Protein AF-A0A183D4J4-F1 (afdb_monomer)
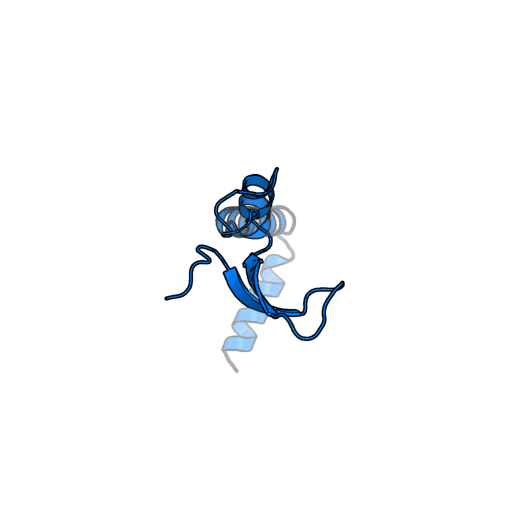
Structure (mmCIF, N/CA/C/O backbone):
data_AF-A0A183D4J4-F1
#
_entry.id   AF-A0A183D4J4-F1
#
loop_
_atom_site.group_PDB
_atom_site.id
_atom_site.type_symbol
_atom_site.label_atom_id
_atom_site.label_alt_id
_atom_site.label_comp_id
_atom_site.label_asym_id
_atom_site.label_entity_id
_atom_site.label_seq_id
_atom_site.pdbx_PDB_ins_code
_atom_site.Cartn_x
_atom_site.Cartn_y
_atom_site.Cartn_z
_atom_site.occupancy
_atom_site.B_iso_or_equiv
_atom_site.auth_seq_id
_atom_site.auth_comp_id
_atom_site.auth_asym_id
_atom_site.auth_atom_id
_atom_site.pdbx_PDB_model_num
ATOM 1 N N . MET A 1 1 ? -25.628 -2.214 7.146 1.00 70.25 1 MET A N 1
ATOM 2 C CA . MET A 1 1 ? -24.854 -1.197 6.400 1.00 70.25 1 MET A CA 1
ATOM 3 C C . MET A 1 1 ? -23.415 -1.252 6.907 1.00 70.25 1 MET A C 1
ATOM 5 O O . MET A 1 1 ? -23.258 -1.280 8.121 1.00 70.25 1 MET A O 1
ATOM 9 N N . ASN A 1 2 ? -22.400 -1.338 6.038 1.00 79.12 2 ASN A N 1
ATOM 10 C CA . ASN A 1 2 ? -20.981 -1.309 6.433 1.00 79.12 2 ASN A CA 1
ATOM 11 C C . ASN A 1 2 ? -20.502 0.160 6.475 1.00 79.12 2 ASN A C 1
ATOM 13 O O . ASN A 1 2 ? -20.560 0.809 5.431 1.00 79.12 2 ASN A O 1
ATOM 17 N N . PRO A 1 3 ? -20.077 0.698 7.633 1.00 84.19 3 PRO A N 1
ATOM 18 C CA . PRO A 1 3 ? -19.604 2.078 7.744 1.00 84.19 3 PRO A CA 1
ATOM 19 C C . PRO A 1 3 ? -18.176 2.317 7.214 1.00 84.19 3 PRO A C 1
ATOM 21 O O . PRO A 1 3 ? -17.793 3.471 7.039 1.00 84.19 3 PRO A O 1
ATOM 24 N N . CYS A 1 4 ? -17.382 1.279 6.941 1.00 88.94 4 CYS A N 1
ATOM 25 C CA . CYS A 1 4 ? -16.004 1.424 6.465 1.00 88.94 4 CYS A CA 1
ATOM 26 C C . CYS A 1 4 ? -15.972 1.664 4.947 1.00 88.94 4 CYS A C 1
ATOM 28 O O . CYS A 1 4 ? -16.428 0.808 4.185 1.00 88.94 4 CYS A O 1
ATOM 30 N N . ARG A 1 5 ? -15.405 2.793 4.488 1.00 86.56 5 ARG A N 1
ATOM 31 C CA . ARG A 1 5 ? -15.322 3.103 3.042 1.00 86.56 5 ARG A CA 1
ATOM 32 C C . ARG A 1 5 ? -14.293 2.251 2.299 1.00 86.56 5 ARG A C 1
ATOM 34 O O . ARG A 1 5 ? -14.626 1.652 1.282 1.00 86.56 5 ARG A O 1
ATOM 41 N N . TYR A 1 6 ? -13.056 2.217 2.797 1.00 86.38 6 TYR A N 1
ATOM 42 C CA . TYR A 1 6 ? -11.921 1.545 2.151 1.00 86.38 6 TYR A CA 1
ATOM 43 C C . TYR A 1 6 ? -11.326 0.462 3.061 1.00 86.38 6 TYR A C 1
ATOM 45 O O . TYR A 1 6 ? -10.206 0.577 3.565 1.00 86.38 6 TYR A O 1
ATOM 53 N N . GLY A 1 7 ? -12.106 -0.592 3.312 1.00 86.75 7 GLY A N 1
ATOM 54 C CA . GLY A 1 7 ? -11.715 -1.683 4.202 1.00 86.75 7 GLY A CA 1
ATOM 55 C C . GLY A 1 7 ? -12.870 -2.610 4.575 1.00 86.75 7 GLY A C 1
ATOM 56 O O . GLY A 1 7 ? -13.925 -2.610 3.937 1.00 86.75 7 GLY A O 1
ATOM 57 N N . GLY A 1 8 ? -12.665 -3.399 5.628 1.00 88.31 8 GLY A N 1
ATOM 58 C CA . GLY A 1 8 ? -13.671 -4.310 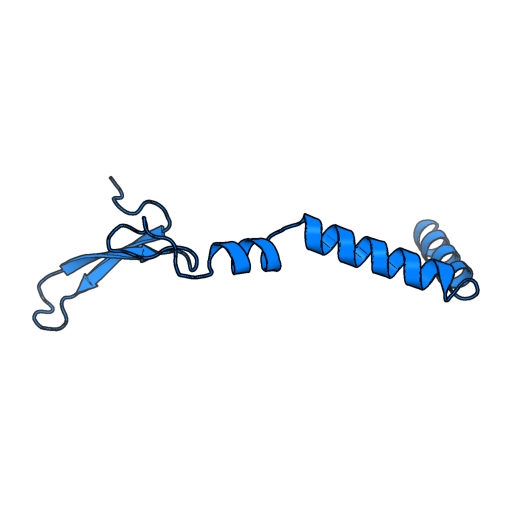6.181 1.00 88.31 8 GLY A CA 1
ATOM 59 C C . GLY A 1 8 ? -14.033 -3.974 7.625 1.00 88.31 8 GLY A C 1
ATOM 60 O O . GLY A 1 8 ? -13.213 -3.439 8.364 1.00 88.31 8 GLY A O 1
ATOM 61 N N . CYS A 1 9 ? -15.248 -4.318 8.052 1.00 88.50 9 CYS A N 1
ATOM 62 C CA . CYS A 1 9 ? -15.593 -4.300 9.473 1.00 88.50 9 CYS A CA 1
ATOM 63 C C . CYS A 1 9 ? -15.035 -5.531 10.182 1.00 88.50 9 CYS A C 1
ATOM 65 O O . CYS A 1 9 ? -15.224 -6.657 9.719 1.00 88.50 9 CYS A O 1
ATOM 67 N N . ALA A 1 10 ? -14.455 -5.316 11.354 1.00 86.38 10 ALA A N 1
ATOM 68 C CA . ALA A 1 10 ? -14.140 -6.350 12.323 1.00 86.38 10 ALA A CA 1
ATOM 69 C C . ALA A 1 10 ? -14.860 -6.045 13.642 1.00 86.38 10 ALA A C 1
ATOM 71 O O . ALA A 1 10 ? -15.054 -4.887 14.012 1.00 86.38 10 ALA A O 1
ATOM 72 N N . ILE A 1 11 ? -15.280 -7.092 14.348 1.00 87.12 11 ILE A N 1
ATOM 73 C CA . ILE A 1 11 ? -15.823 -6.967 15.700 1.00 87.12 11 ILE A CA 1
ATOM 74 C C . ILE A 1 11 ? -14.694 -7.324 16.658 1.00 87.12 11 ILE A C 1
ATOM 76 O O . ILE A 1 11 ? -14.245 -8.470 16.673 1.00 87.12 11 ILE A O 1
ATOM 80 N N . GLU A 1 12 ? -14.247 -6.356 17.449 1.00 84.44 12 GLU A N 1
ATOM 81 C CA . GLU A 1 12 ? -13.222 -6.558 18.472 1.00 84.44 12 GLU A CA 1
ATOM 82 C C . GLU A 1 12 ? -13.846 -6.478 19.874 1.00 84.44 12 GLU A C 1
ATOM 84 O O . GLU A 1 12 ? -14.857 -5.812 20.108 1.00 84.44 12 GLU A O 1
ATOM 89 N N . THR A 1 13 ? -13.267 -7.206 20.826 1.00 87.12 13 THR A N 1
ATOM 90 C CA . THR A 1 13 ? -13.644 -7.140 22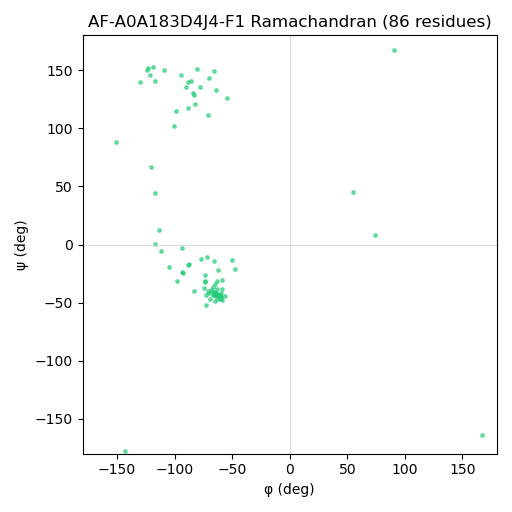.245 1.00 87.12 13 THR A CA 1
ATOM 91 C C . THR A 1 13 ? -12.898 -6.006 22.929 1.00 87.12 13 THR A C 1
ATOM 93 O O . THR A 1 13 ? -11.709 -5.811 22.667 1.00 87.12 13 THR A O 1
ATOM 96 N N . PHE A 1 14 ? -13.557 -5.276 23.833 1.00 83.38 14 PHE A N 1
ATOM 97 C CA . PHE A 1 14 ? -12.865 -4.237 24.596 1.00 83.38 14 PHE A CA 1
ATOM 98 C C . PHE A 1 14 ? -11.781 -4.860 25.490 1.00 83.38 14 PHE A C 1
ATOM 100 O O . PHE A 1 14 ? -12.073 -5.813 26.217 1.00 83.38 14 PHE A O 1
ATOM 107 N N . PRO A 1 15 ? -10.557 -4.302 25.507 1.00 78.88 15 PRO A N 1
ATOM 108 C CA . PRO A 1 15 ? -9.462 -4.840 26.316 1.00 78.88 15 PRO A CA 1
ATOM 109 C C . PRO A 1 15 ? -9.760 -4.773 27.821 1.00 78.88 15 PRO A C 1
ATOM 111 O O . PRO A 1 15 ? -9.341 -5.643 28.575 1.00 78.88 15 PRO A O 1
ATOM 114 N N . THR A 1 16 ? -10.527 -3.771 28.257 1.00 81.69 16 THR A N 1
ATOM 115 C CA . THR A 1 16 ? -10.882 -3.547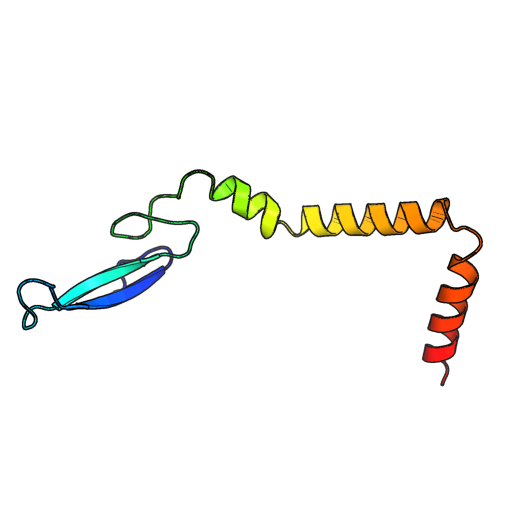 29.667 1.00 81.69 16 THR A CA 1
ATOM 116 C C . THR A 1 16 ? -12.155 -4.287 30.097 1.00 81.69 16 THR A C 1
ATOM 118 O O . THR A 1 16 ? -12.399 -4.444 31.289 1.00 81.69 16 THR A O 1
ATOM 121 N N . ALA A 1 17 ? -12.986 -4.727 29.146 1.00 83.25 17 ALA A N 1
ATOM 122 C CA . ALA A 1 17 ? -14.282 -5.349 29.411 1.00 83.25 17 ALA A CA 1
ATOM 123 C C . ALA A 1 17 ? -14.643 -6.346 28.289 1.00 83.25 17 ALA A C 1
ATOM 125 O O . ALA A 1 17 ? -15.337 -5.978 27.340 1.00 83.25 17 ALA A O 1
ATOM 126 N N . PRO A 1 18 ? -14.225 -7.621 28.385 1.00 79.12 18 PRO A N 1
ATOM 127 C CA . PRO A 1 18 ? -14.359 -8.603 27.300 1.00 79.12 18 PRO A CA 1
ATOM 128 C C . PRO A 1 18 ? -15.813 -8.969 26.941 1.00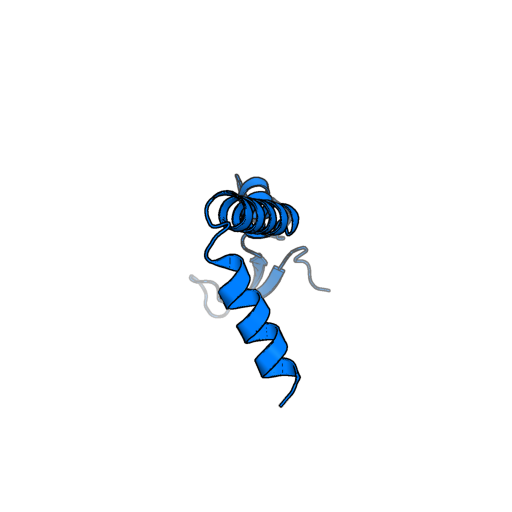 79.12 18 PRO A C 1
ATOM 130 O O . PRO A 1 18 ? -16.063 -9.557 25.891 1.00 79.12 18 PRO A O 1
ATOM 133 N N . LEU A 1 19 ? -16.777 -8.612 27.795 1.00 80.81 19 LEU A N 1
ATOM 134 C CA . LEU A 1 19 ? -18.218 -8.742 27.543 1.00 80.81 19 LEU A CA 1
ATOM 135 C C . LEU A 1 19 ? -18.750 -7.712 26.539 1.00 80.81 19 LEU A C 1
ATOM 137 O O . LEU A 1 19 ? -19.755 -7.964 25.875 1.00 80.81 19 LEU A O 1
ATOM 141 N N . LEU A 1 20 ? -18.087 -6.562 26.420 1.00 81.19 20 LEU A N 1
ATOM 142 C CA . LEU A 1 20 ? -18.450 -5.524 25.469 1.00 81.19 20 LEU A CA 1
ATOM 143 C C . LEU A 1 20 ? -17.703 -5.773 24.153 1.00 81.19 20 LEU A C 1
ATOM 145 O O . LEU A 1 20 ? -16.500 -6.052 24.128 1.00 81.19 20 LEU A O 1
ATOM 149 N N . LYS A 1 21 ? -18.428 -5.646 23.044 1.00 81.50 21 LYS A N 1
ATOM 150 C CA . LYS A 1 21 ? -17.889 -5.742 21.686 1.00 81.50 21 LYS A CA 1
ATOM 151 C C . LYS A 1 21 ? -18.074 -4.407 20.986 1.00 81.50 21 LYS A C 1
ATOM 153 O O .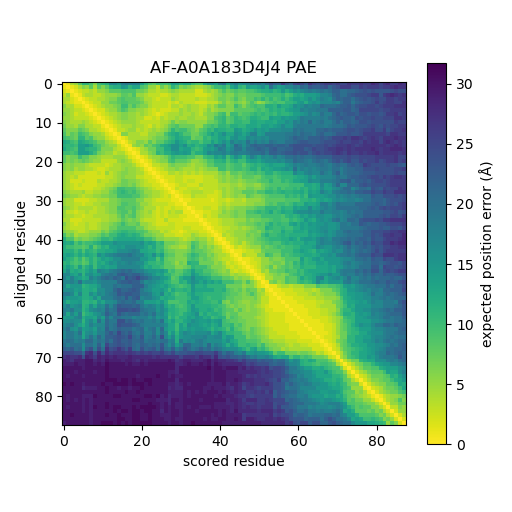 LYS A 1 21 ? -19.123 -3.783 21.138 1.00 81.50 21 LYS A O 1
ATOM 158 N N . TYR A 1 22 ? -17.083 -3.993 20.211 1.00 83.50 22 TYR A N 1
ATOM 159 C CA . TYR A 1 22 ? -17.167 -2.804 19.376 1.00 83.50 22 TYR A CA 1
ATOM 160 C C . TYR A 1 22 ? -16.873 -3.139 17.922 1.00 83.50 22 TYR A C 1
ATOM 162 O O . TYR A 1 22 ? -16.147 -4.081 17.600 1.00 83.50 22 TYR A O 1
ATOM 170 N N . LEU A 1 23 ? -17.500 -2.367 17.040 1.00 84.00 23 LEU A N 1
ATOM 171 C CA . LEU A 1 23 ? -17.233 -2.419 15.617 1.00 84.00 23 LEU A CA 1
ATOM 172 C C . LEU A 1 23 ? -16.009 -1.549 15.338 1.00 84.00 23 LEU A C 1
ATOM 174 O O . LEU A 1 23 ? -15.972 -0.388 15.737 1.00 84.00 23 LEU A O 1
ATOM 178 N N . LYS A 1 24 ? -15.029 -2.103 14.637 1.00 86.69 24 LYS A N 1
ATOM 179 C CA . LYS A 1 24 ? -13.817 -1.402 14.230 1.00 86.69 24 LYS A CA 1
ATOM 180 C C . LYS A 1 24 ? -13.590 -1.615 12.744 1.00 86.69 24 LYS A C 1
ATOM 182 O O . LYS A 1 24 ? -13.798 -2.715 12.229 1.00 86.69 24 LYS A O 1
ATOM 187 N N . CYS A 1 25 ? -13.163 -0.575 12.045 1.00 89.12 25 CYS A N 1
ATOM 188 C CA . CYS A 1 25 ? -12.777 -0.698 10.650 1.00 89.12 25 CYS A CA 1
ATOM 189 C C . CYS A 1 25 ? -11.327 -1.177 10.526 1.00 89.12 25 CYS A C 1
ATOM 191 O O . CYS A 1 25 ? -10.420 -0.631 11.149 1.00 89.12 25 CYS A O 1
ATOM 193 N N . ASN A 1 26 ? -11.113 -2.202 9.703 1.00 89.88 26 ASN A N 1
ATOM 194 C CA . ASN A 1 26 ? -9.800 -2.664 9.282 1.00 89.88 26 ASN A CA 1
ATOM 195 C C . ASN A 1 26 ? -9.519 -2.114 7.878 1.00 89.88 26 ASN A C 1
ATOM 197 O O . ASN A 1 26 ? -10.088 -2.588 6.888 1.00 89.88 26 ASN A O 1
ATOM 201 N N . CYS A 1 27 ? -8.702 -1.065 7.816 1.00 88.44 27 CYS A N 1
ATOM 202 C CA . CYS A 1 27 ? -8.438 -0.308 6.597 1.00 88.44 27 CYS A CA 1
ATOM 203 C C . CYS A 1 27 ? -7.408 -0.992 5.697 1.00 88.44 27 CYS A C 1
ATOM 205 O O . CYS A 1 27 ? -6.499 -1.680 6.161 1.00 88.44 27 CYS A O 1
ATOM 207 N N . VAL A 1 28 ? -7.524 -0.767 4.388 1.00 87.00 28 VAL A N 1
ATOM 208 C CA . VAL A 1 28 ? -6.455 -1.110 3.440 1.00 87.00 28 VAL A CA 1
ATOM 209 C C . VAL A 1 28 ? -5.236 -0.224 3.728 1.00 87.00 28 VAL A C 1
ATOM 211 O O . VAL A 1 28 ? -5.396 0.919 4.134 1.00 87.00 28 VAL A O 1
ATOM 214 N N . LEU A 1 29 ? -4.019 -0.720 3.473 1.00 81.88 29 LEU A N 1
ATOM 215 C CA . LEU A 1 29 ? -2.725 -0.064 3.760 1.00 81.88 29 LEU A CA 1
ATOM 216 C C . LEU A 1 29 ? -2.585 1.412 3.329 1.00 81.88 29 LEU A C 1
ATOM 218 O O . LEU A 1 29 ? -1.690 2.100 3.811 1.00 81.88 29 LEU A O 1
ATOM 222 N N . GLN A 1 30 ? -3.406 1.878 2.391 1.00 82.38 30 GLN A N 1
ATOM 223 C CA . GLN A 1 30 ? -3.392 3.247 1.869 1.00 82.38 30 GLN A CA 1
ATOM 224 C C . GLN A 1 30 ? -4.258 4.217 2.688 1.00 82.38 30 GLN A C 1
ATOM 226 O O . GLN A 1 30 ? -4.083 5.429 2.566 1.00 82.38 30 GLN A O 1
ATOM 231 N N . TYR A 1 31 ? -5.165 3.697 3.521 1.00 86.44 31 TYR A N 1
ATOM 232 C CA . TYR A 1 31 ? -6.174 4.465 4.242 1.00 86.44 31 TYR A CA 1
ATOM 233 C C . TYR A 1 31 ? -6.091 4.261 5.759 1.00 86.44 31 TYR A C 1
ATOM 235 O O . TYR A 1 31 ? -5.675 3.213 6.250 1.00 86.44 31 TYR A O 1
ATOM 243 N N . THR A 1 32 ? -6.514 5.278 6.500 1.00 87.81 32 THR A N 1
ATOM 244 C CA . THR A 1 32 ? -6.532 5.355 7.961 1.00 87.81 32 THR A CA 1
ATOM 245 C C . THR A 1 32 ? -7.779 6.109 8.448 1.00 87.81 32 THR A C 1
ATOM 247 O O . THR A 1 32 ? -8.653 6.491 7.659 1.00 87.81 32 THR A O 1
ATOM 250 N N . GLY A 1 33 ? -7.883 6.282 9.762 1.00 86.12 33 GLY A N 1
ATOM 251 C CA . GLY A 1 33 ? -9.020 6.889 10.445 1.00 86.12 33 GLY A CA 1
ATOM 252 C C . GLY A 1 33 ? -10.084 5.866 10.847 1.00 86.12 33 GLY A C 1
ATOM 253 O O . GLY A 1 33 ? -10.079 4.718 10.402 1.00 86.12 33 GLY A O 1
ATOM 254 N N . GLU A 1 34 ? -11.023 6.295 11.690 1.00 85.19 34 GLU A N 1
ATOM 255 C CA . GLU A 1 34 ? -12.059 5.429 12.279 1.00 85.19 34 GLU A CA 1
ATOM 256 C C . GLU A 1 34 ? -12.944 4.746 11.217 1.00 85.19 34 GLU A C 1
ATOM 258 O O . GLU A 1 34 ? -13.373 3.608 11.397 1.00 85.19 34 GLU A O 1
ATOM 263 N N . TYR A 1 35 ? -13.145 5.412 10.073 1.00 88.31 35 TYR A N 1
ATOM 264 C CA . TYR A 1 35 ? -13.984 4.949 8.960 1.00 88.31 35 TYR A CA 1
ATOM 265 C C . TYR A 1 35 ? -13.199 4.639 7.674 1.00 88.31 35 TYR A C 1
ATOM 267 O O . TYR A 1 35 ? -13.800 4.456 6.608 1.00 88.31 35 TYR A O 1
ATOM 275 N N . CYS A 1 36 ? -11.864 4.571 7.750 1.00 88.06 36 CYS A N 1
ATOM 276 C CA . CYS A 1 36 ? -10.976 4.401 6.592 1.00 88.06 36 CYS A CA 1
ATOM 277 C C . CYS A 1 36 ? -11.198 5.463 5.507 1.00 88.06 36 CYS A C 1
ATOM 279 O O . CYS A 1 36 ? -11.345 5.132 4.334 1.00 88.06 36 CYS A O 1
ATOM 281 N N . THR A 1 37 ? -11.309 6.730 5.899 1.00 87.69 37 THR A N 1
ATOM 282 C CA . THR A 1 37 ? -11.565 7.861 4.989 1.00 87.69 37 THR A CA 1
ATOM 283 C C . THR A 1 37 ? -10.334 8.714 4.738 1.00 87.69 37 THR A C 1
ATOM 285 O O . THR A 1 37 ? -10.298 9.461 3.763 1.00 87.69 37 THR A O 1
ATOM 288 N N . GLU A 1 38 ? -9.338 8.619 5.609 1.00 87.88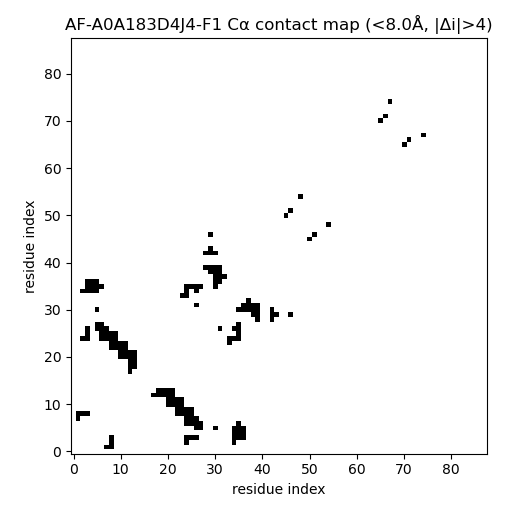 38 GLU A N 1
ATOM 289 C CA . GLU A 1 38 ? -8.128 9.429 5.553 1.00 87.88 38 GLU A CA 1
ATOM 290 C C . GLU A 1 38 ? -7.044 8.660 4.804 1.00 87.88 38 GLU A C 1
ATOM 292 O O . GLU A 1 38 ? -6.987 7.437 4.888 1.00 87.88 38 GLU A O 1
ATOM 297 N N . LEU A 1 39 ? -6.189 9.346 4.050 1.00 85.00 39 LEU A N 1
ATOM 298 C CA . LEU A 1 39 ? -5.045 8.710 3.398 1.00 85.00 39 LEU A CA 1
ATOM 299 C C . LEU A 1 39 ? -3.842 8.723 4.336 1.00 85.00 39 LEU A C 1
ATOM 301 O O . LEU A 1 39 ? -3.583 9.719 5.005 1.00 85.00 39 LEU A O 1
ATOM 305 N N . VAL A 1 40 ? -3.089 7.627 4.355 1.00 86.44 40 VAL A N 1
ATOM 306 C CA . VAL A 1 40 ? -1.816 7.570 5.083 1.00 86.44 40 VAL A CA 1
ATOM 307 C C . VAL A 1 40 ? -0.787 8.450 4.369 1.00 86.44 40 VAL A C 1
ATOM 309 O O . VAL A 1 40 ? -0.742 8.488 3.135 1.00 86.44 40 VAL A O 1
ATOM 312 N N . ASP A 1 41 ? 0.080 9.124 5.122 1.00 81.94 41 ASP A N 1
ATOM 313 C CA . ASP A 1 41 ? 1.158 9.925 4.542 1.00 81.94 41 ASP A CA 1
ATOM 314 C C . ASP A 1 41 ? 2.023 9.097 3.578 1.00 81.94 41 ASP A C 1
ATOM 316 O O . ASP A 1 41 ? 2.524 8.010 3.888 1.00 81.94 41 ASP A O 1
ATOM 320 N N . GLY A 1 42 ? 2.169 9.605 2.353 1.00 76.12 42 GLY A N 1
ATOM 321 C CA . GLY A 1 42 ? 2.897 8.923 1.283 1.00 76.12 42 GLY A CA 1
ATOM 322 C C . GLY A 1 42 ? 2.173 7.721 0.661 1.00 76.12 42 GLY A C 1
ATOM 323 O O . GLY A 1 42 ? 2.779 7.032 -0.166 1.00 76.12 42 GLY A O 1
ATOM 324 N N . ALA A 1 43 ? 0.899 7.463 0.992 1.00 77.69 43 ALA A N 1
ATOM 325 C CA . ALA A 1 43 ? 0.094 6.409 0.363 1.00 77.69 43 ALA A CA 1
ATOM 326 C C . ALA A 1 43 ? 0.027 6.579 -1.160 1.00 77.69 43 ALA A C 1
ATOM 328 O O . ALA A 1 43 ? 0.289 5.628 -1.892 1.00 77.69 43 ALA A O 1
ATOM 329 N N . VAL A 1 44 ? -0.200 7.812 -1.625 1.00 73.69 44 VAL A N 1
ATOM 330 C CA . VAL A 1 44 ? -0.249 8.155 -3.055 1.00 73.69 44 VAL A CA 1
ATOM 331 C C . VAL A 1 44 ? 1.078 7.835 -3.747 1.00 73.69 44 VAL A C 1
ATOM 333 O O . VAL A 1 44 ? 1.096 7.208 -4.800 1.00 73.69 44 VAL A O 1
ATOM 336 N N . GLY A 1 45 ? 2.212 8.191 -3.134 1.00 69.88 45 GLY A N 1
ATOM 337 C CA . GLY A 1 45 ? 3.532 7.879 -3.689 1.00 69.88 45 GLY A CA 1
ATOM 338 C C . GLY A 1 45 ? 3.785 6.373 -3.766 1.00 69.88 45 GLY A C 1
ATOM 339 O O . GLY A 1 45 ? 4.272 5.869 -4.776 1.00 69.88 45 GLY A O 1
ATOM 340 N N . ARG A 1 46 ? 3.397 5.630 -2.725 1.00 72.06 46 ARG A N 1
ATOM 341 C CA . ARG A 1 46 ? 3.539 4.169 -2.684 1.00 72.06 46 ARG A CA 1
ATOM 342 C C . ARG A 1 46 ? 2.646 3.485 -3.718 1.00 72.06 46 ARG A C 1
ATOM 344 O O . ARG A 1 46 ? 3.061 2.494 -4.313 1.00 72.06 46 ARG A O 1
ATOM 351 N N . GLU A 1 47 ? 1.456 4.024 -3.949 1.00 74.00 47 GLU A N 1
ATOM 352 C CA . GLU A 1 47 ? 0.523 3.535 -4.956 1.00 74.00 47 GLU A CA 1
ATOM 353 C C . GLU A 1 47 ? 1.026 3.790 -6.376 1.00 74.00 47 GLU A C 1
ATOM 355 O O . GLU A 1 47 ? 1.098 2.857 -7.175 1.00 74.00 47 GLU A O 1
ATOM 360 N N . ILE A 1 48 ? 1.495 5.006 -6.657 1.00 70.75 48 ILE A N 1
ATOM 361 C CA . ILE A 1 48 ? 2.090 5.351 -7.951 1.00 70.75 48 ILE A CA 1
ATOM 362 C C . ILE A 1 48 ? 3.321 4.483 -8.227 1.00 70.75 48 ILE A C 1
ATOM 364 O O . ILE A 1 48 ? 3.451 3.947 -9.319 1.00 70.75 48 ILE A O 1
ATOM 368 N N . VAL A 1 49 ? 4.215 4.290 -7.257 1.00 67.31 49 VAL A N 1
ATOM 369 C CA . VAL A 1 49 ? 5.437 3.501 -7.481 1.00 67.31 49 VAL A CA 1
ATOM 370 C C . VAL A 1 49 ? 5.142 2.005 -7.625 1.00 67.31 49 VAL A C 1
ATOM 372 O O . VAL A 1 49 ? 5.769 1.336 -8.444 1.00 67.31 49 VAL A O 1
ATOM 375 N N . ARG A 1 50 ? 4.218 1.458 -6.826 1.00 65.88 50 ARG A N 1
ATOM 376 C CA . ARG A 1 50 ? 4.040 0.001 -6.697 1.00 65.88 50 ARG A CA 1
ATOM 377 C C . ARG A 1 50 ? 2.918 -0.570 -7.557 1.00 65.88 50 ARG A C 1
ATOM 379 O O . ARG A 1 50 ? 3.026 -1.716 -7.981 1.00 65.88 50 ARG A O 1
ATOM 386 N N . PHE A 1 51 ? 1.862 0.200 -7.795 1.00 63.03 51 PHE A N 1
ATOM 387 C CA . PHE A 1 51 ? 0.679 -0.251 -8.525 1.00 63.03 51 PHE A CA 1
ATOM 388 C C . PHE A 1 51 ? 0.514 0.419 -9.886 1.00 63.03 51 PHE A C 1
ATOM 390 O O . PHE A 1 51 ? -0.371 0.006 -10.627 1.00 63.03 51 PHE A O 1
ATOM 397 N N . SER A 1 52 ? 1.342 1.405 -10.259 1.00 71.81 52 SER A N 1
ATOM 398 C CA . SER A 1 52 ? 1.215 2.020 -11.581 1.00 71.81 52 SER A CA 1
ATOM 399 C C . SER A 1 52 ? 1.677 1.054 -12.680 1.00 71.81 52 SER A C 1
ATOM 401 O O . SER A 1 52 ? 2.883 0.806 -12.815 1.00 71.81 52 SER A O 1
ATOM 403 N N . PRO A 1 53 ? 0.759 0.546 -13.527 1.00 69.19 53 PRO A N 1
ATOM 404 C CA . PRO A 1 53 ? 1.123 -0.317 -14.650 1.00 69.19 53 PRO A CA 1
ATOM 405 C C . PRO A 1 53 ? 2.024 0.415 -15.654 1.00 69.19 53 PRO A C 1
ATOM 407 O O . PRO A 1 53 ? 2.788 -0.218 -16.378 1.00 69.19 53 PRO A O 1
ATOM 410 N N . PHE A 1 54 ? 1.991 1.753 -15.658 1.00 75.06 54 PHE A N 1
ATOM 411 C CA . PHE A 1 54 ? 2.819 2.598 -16.512 1.00 75.06 54 PHE A CA 1
ATOM 412 C C . PHE A 1 54 ? 4.311 2.478 -16.201 1.00 75.06 54 PHE A C 1
ATOM 414 O O . PHE A 1 54 ? 5.112 2.362 -17.125 1.00 75.06 54 PHE A O 1
ATOM 421 N N . ILE A 1 55 ? 4.700 2.467 -14.922 1.00 77.31 55 ILE A N 1
ATOM 422 C CA . ILE A 1 55 ? 6.119 2.378 -14.539 1.00 77.31 55 ILE A CA 1
ATOM 423 C C . ILE A 1 55 ? 6.676 1.009 -14.933 1.00 77.31 55 ILE A C 1
ATOM 425 O O . ILE A 1 55 ? 7.740 0.929 -15.543 1.00 77.31 55 ILE A O 1
ATOM 429 N N . ALA A 1 56 ? 5.919 -0.062 -14.675 1.00 78.88 56 ALA A N 1
ATOM 430 C CA . ALA A 1 56 ? 6.287 -1.409 -15.104 1.00 78.88 56 ALA A CA 1
ATOM 431 C C . ALA A 1 56 ? 6.432 -1.507 -16.637 1.00 78.88 56 ALA A C 1
ATOM 433 O O . ALA A 1 56 ? 7.391 -2.103 -17.141 1.00 78.88 56 ALA A O 1
ATOM 434 N N . HIS A 1 57 ? 5.528 -0.874 -17.390 1.00 80.44 57 HIS A N 1
ATOM 435 C CA . HIS A 1 57 ? 5.608 -0.825 -18.851 1.00 80.44 57 HIS A CA 1
ATOM 436 C C . HIS A 1 57 ? 6.816 -0.034 -19.362 1.00 80.44 57 HIS A C 1
ATOM 438 O O . HIS A 1 57 ? 7.501 -0.490 -20.277 1.00 80.44 57 HIS A O 1
ATOM 444 N N . ILE A 1 58 ? 7.114 1.124 -18.775 1.00 84.62 58 ILE A N 1
ATOM 445 C CA . ILE A 1 58 ? 8.267 1.939 -19.174 1.00 84.62 58 ILE A CA 1
ATOM 446 C C . ILE A 1 58 ? 9.567 1.188 -18.868 1.00 84.62 58 ILE A C 1
ATOM 448 O O . ILE A 1 58 ? 10.405 1.044 -19.757 1.00 84.62 58 ILE A O 1
ATOM 452 N N . CYS A 1 59 ? 9.717 0.642 -17.658 1.00 83.44 59 CYS A N 1
ATOM 453 C CA . CYS A 1 59 ? 10.903 -0.125 -17.275 1.00 83.44 59 CYS A CA 1
ATOM 454 C C . CYS A 1 59 ? 11.127 -1.335 -18.190 1.00 83.44 59 CYS A C 1
ATOM 456 O O . CYS A 1 59 ? 12.230 -1.514 -18.699 1.00 83.44 59 CYS A O 1
ATOM 458 N N . SER A 1 60 ? 10.088 -2.133 -18.455 1.00 84.75 60 SER A N 1
ATOM 459 C CA . SER A 1 60 ? 10.205 -3.294 -19.349 1.00 84.75 60 SER A CA 1
ATOM 460 C C . SER A 1 60 ? 10.570 -2.892 -20.781 1.00 84.75 60 SER A C 1
ATOM 462 O O . SER A 1 60 ? 11.471 -3.489 -21.369 1.00 84.75 60 SER A O 1
ATOM 464 N N . THR A 1 61 ? 9.950 -1.840 -21.320 1.00 85.81 61 THR A N 1
ATOM 465 C CA . THR A 1 61 ? 10.244 -1.339 -22.673 1.00 85.81 61 THR A CA 1
ATOM 466 C C . THR A 1 61 ? 11.684 -0.836 -22.786 1.00 85.81 61 THR A C 1
ATOM 468 O O . THR A 1 61 ? 12.383 -1.177 -23.741 1.00 85.81 61 THR A O 1
ATOM 471 N N . VAL A 1 62 ? 12.165 -0.083 -21.792 1.00 86.25 62 VAL A N 1
ATOM 472 C CA . VAL A 1 62 ? 13.552 0.406 -21.741 1.00 86.25 62 VAL A CA 1
ATOM 473 C C . VAL A 1 62 ? 14.538 -0.757 -21.627 1.00 86.25 62 VAL A C 1
ATOM 475 O O . VAL A 1 62 ? 15.525 -0.783 -22.359 1.00 86.25 62 VAL A O 1
ATOM 478 N N . CYS A 1 63 ? 14.263 -1.756 -20.785 1.00 83.75 63 CYS A N 1
ATOM 479 C CA . CYS A 1 63 ? 15.099 -2.953 -20.683 1.00 83.75 63 CYS A CA 1
ATOM 480 C C . CYS A 1 63 ? 15.190 -3.707 -22.018 1.00 83.75 63 CYS A C 1
ATOM 482 O O . CYS A 1 63 ? 16.291 -4.063 -22.439 1.00 83.75 63 CYS A O 1
ATOM 484 N N . ILE A 1 64 ? 14.065 -3.909 -22.712 1.00 84.69 64 ILE A N 1
ATOM 485 C CA . ILE A 1 64 ? 14.036 -4.567 -24.029 1.00 84.69 64 ILE A CA 1
ATOM 486 C C . ILE A 1 64 ? 14.848 -3.764 -25.048 1.00 84.69 64 ILE A C 1
ATOM 488 O O . ILE A 1 64 ? 15.650 -4.338 -25.785 1.00 84.69 64 ILE A O 1
ATOM 492 N N . PHE A 1 65 ? 14.683 -2.440 -25.067 1.00 83.44 65 PHE A N 1
ATOM 493 C CA . PHE A 1 65 ? 15.411 -1.562 -25.977 1.00 83.44 65 PHE A CA 1
ATOM 494 C C . PHE A 1 65 ? 16.922 -1.610 -25.714 1.00 83.44 65 PHE A C 1
ATOM 496 O O . PHE A 1 65 ? 17.705 -1.810 -26.639 1.00 83.44 65 PHE A O 1
ATOM 503 N N . ILE A 1 66 ? 17.349 -1.521 -24.452 1.00 80.38 66 ILE A N 1
ATOM 504 C CA . ILE A 1 66 ? 18.767 -1.621 -24.080 1.00 80.38 66 ILE A CA 1
ATOM 505 C C . ILE A 1 66 ? 19.342 -2.976 -24.500 1.00 80.38 66 ILE A C 1
ATOM 507 O O . ILE A 1 66 ? 2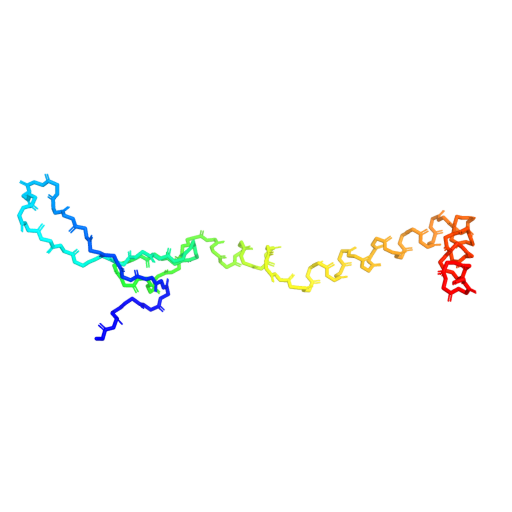0.390 -3.008 -25.139 1.00 80.38 66 ILE A O 1
ATOM 511 N N . ILE A 1 67 ? 18.656 -4.089 -24.222 1.00 76.19 67 ILE A N 1
ATOM 512 C CA . ILE A 1 67 ? 19.108 -5.428 -24.639 1.00 76.19 67 ILE A CA 1
ATOM 513 C C . ILE A 1 67 ? 19.215 -5.514 -26.167 1.00 76.19 67 ILE A C 1
ATOM 515 O O . ILE A 1 67 ? 20.205 -6.024 -26.693 1.00 76.19 67 ILE A O 1
ATOM 519 N N . PHE A 1 68 ? 18.237 -4.980 -26.898 1.00 69.88 68 PHE A N 1
ATOM 520 C CA . PHE A 1 68 ? 18.227 -5.012 -28.358 1.00 69.88 68 PHE A CA 1
ATOM 521 C C . PHE A 1 68 ? 19.393 -4.223 -28.974 1.00 69.88 68 PHE A C 1
ATOM 523 O O . PHE A 1 68 ? 20.032 -4.690 -29.922 1.00 69.88 68 PHE A O 1
ATOM 530 N N . PHE A 1 69 ? 19.708 -3.048 -28.423 1.00 69.06 69 PHE A N 1
ATOM 531 C CA . PHE A 1 69 ? 20.775 -2.187 -28.936 1.00 69.06 69 PHE A CA 1
ATOM 532 C C . PHE A 1 69 ? 22.174 -2.584 -28.440 1.00 69.06 69 PHE A C 1
ATOM 534 O O . PHE A 1 69 ? 23.105 -2.596 -29.247 1.00 69.06 69 PHE A O 1
ATOM 541 N N . CYS A 1 70 ? 22.340 -2.972 -27.171 1.00 64.75 70 CYS A N 1
ATOM 542 C CA . CYS A 1 70 ? 23.629 -3.436 -26.636 1.00 64.75 70 CYS A CA 1
ATOM 543 C C . CYS A 1 70 ? 24.004 -4.844 -27.114 1.00 64.75 70 CYS A C 1
ATOM 545 O O . CYS A 1 70 ? 25.186 -5.133 -27.286 1.00 64.75 70 CYS A O 1
ATOM 547 N N . CYS A 1 71 ? 23.031 -5.729 -27.350 1.00 60.34 71 CYS A N 1
ATOM 548 C CA . CYS A 1 71 ? 23.283 -7.137 -27.654 1.00 60.34 71 CYS A CA 1
ATOM 549 C C . CYS A 1 71 ? 22.800 -7.536 -29.054 1.00 60.34 71 CYS A C 1
ATOM 551 O O . CYS A 1 71 ? 22.258 -8.630 -29.226 1.00 60.34 71 CYS A O 1
ATOM 553 N N . ARG A 1 72 ? 23.071 -6.718 -30.086 1.00 56.44 72 ARG A N 1
ATOM 554 C CA . ARG A 1 72 ? 22.781 -7.041 -31.506 1.00 56.44 72 ARG A CA 1
ATOM 555 C C . ARG A 1 72 ? 23.285 -8.422 -31.980 1.00 56.44 72 ARG A C 1
ATOM 557 O O . ARG A 1 72 ? 22.860 -8.887 -33.031 1.00 56.44 72 ARG A O 1
ATOM 564 N N . ARG A 1 73 ? 24.150 -9.105 -31.216 1.00 52.47 73 ARG A N 1
ATOM 565 C CA . ARG A 1 73 ? 24.607 -10.485 -31.467 1.00 52.47 73 ARG A CA 1
ATOM 566 C C . ARG A 1 73 ? 23.783 -11.584 -30.765 1.00 52.47 73 ARG A C 1
ATOM 568 O O . ARG A 1 73 ? 23.763 -12.703 -31.257 1.00 52.47 73 ARG A O 1
ATOM 575 N N . ALA A 1 74 ? 23.099 -11.292 -29.654 1.00 51.72 74 ALA A N 1
ATOM 576 C CA . ALA A 1 74 ? 22.360 -12.283 -28.853 1.00 51.72 74 ALA A CA 1
ATOM 577 C C . ALA A 1 74 ? 20.869 -12.400 -29.229 1.00 51.72 74 ALA A C 1
ATOM 579 O O . ALA A 1 74 ? 20.258 -13.448 -29.026 1.00 51.72 74 ALA A O 1
ATOM 580 N N . VAL A 1 75 ? 20.286 -11.351 -29.822 1.00 51.59 75 VAL A N 1
ATOM 581 C CA . VAL A 1 75 ? 18.863 -11.316 -30.217 1.00 51.59 75 VAL A CA 1
ATOM 582 C C . VAL A 1 75 ? 18.533 -12.347 -31.305 1.00 51.59 75 VAL A C 1
ATOM 584 O O . VAL A 1 75 ? 17.464 -12.951 -31.257 1.00 51.59 75 VAL A O 1
ATOM 587 N N . TYR A 1 76 ? 19.466 -12.629 -32.225 1.00 51.97 76 TYR A N 1
ATOM 588 C CA . TYR A 1 76 ? 19.299 -13.707 -33.209 1.00 51.97 76 TYR A CA 1
ATOM 589 C C . TYR A 1 76 ? 19.096 -15.069 -32.536 1.00 51.97 76 TYR A C 1
ATOM 591 O O . TYR A 1 76 ? 18.259 -15.847 -32.978 1.00 51.97 76 TYR A O 1
ATOM 599 N N . VAL A 1 77 ? 19.795 -15.358 -31.436 1.00 53.91 77 VAL A N 1
ATOM 600 C CA . VAL A 1 77 ? 19.705 -16.668 -30.774 1.00 53.91 77 VAL A CA 1
ATOM 601 C C . VAL A 1 77 ? 18.346 -16.848 -30.092 1.00 53.91 77 VAL A C 1
ATOM 603 O O . VAL A 1 77 ? 17.735 -17.901 -30.239 1.00 53.91 77 VAL A O 1
ATOM 606 N N . ILE A 1 78 ? 17.823 -15.813 -29.426 1.00 55.97 78 ILE A N 1
ATOM 607 C CA . ILE A 1 78 ? 16.539 -15.891 -28.705 1.00 55.97 78 ILE A CA 1
ATOM 608 C C . ILE A 1 78 ? 15.351 -15.936 -29.676 1.00 55.97 78 ILE A C 1
ATOM 610 O O . ILE A 1 78 ? 14.463 -16.767 -29.497 1.00 55.97 78 ILE A O 1
ATOM 614 N N . PHE A 1 79 ? 15.341 -15.110 -30.732 1.00 51.91 79 PHE A N 1
ATOM 615 C CA . PHE A 1 79 ? 14.262 -15.146 -31.731 1.00 51.91 79 PHE A CA 1
ATOM 616 C C . PHE A 1 79 ? 14.209 -16.483 -32.478 1.00 51.91 79 PHE A C 1
ATOM 618 O O . PHE A 1 79 ? 13.113 -16.991 -32.708 1.00 51.91 79 PHE A O 1
ATOM 625 N N . THR A 1 80 ? 15.363 -17.084 -32.797 1.00 54.34 80 THR A N 1
ATOM 626 C CA . THR A 1 80 ? 15.412 -18.411 -33.437 1.00 54.34 80 THR A CA 1
ATOM 627 C C . THR A 1 80 ? 14.931 -19.506 -32.478 1.00 54.34 80 THR A C 1
ATOM 629 O O . THR A 1 80 ? 14.173 -20.381 -32.881 1.00 54.34 80 THR A O 1
ATOM 632 N N . TYR A 1 81 ? 15.279 -19.433 -31.187 1.00 51.69 81 TYR A N 1
ATOM 633 C CA . TYR A 1 81 ? 14.808 -20.401 -30.186 1.00 51.69 81 TYR A CA 1
ATOM 634 C C . TYR A 1 81 ? 13.288 -20.332 -29.967 1.00 51.69 81 TYR A C 1
ATOM 636 O O . TYR A 1 81 ? 12.629 -21.368 -29.878 1.00 51.69 81 TYR A O 1
ATOM 644 N N . PHE A 1 82 ? 12.721 -19.121 -29.920 1.00 49.22 82 PHE A N 1
ATOM 645 C CA . PHE A 1 82 ? 11.281 -18.909 -29.719 1.00 49.22 82 PHE A CA 1
ATOM 646 C C . PHE A 1 82 ? 10.443 -19.265 -30.958 1.00 49.22 82 PHE A C 1
ATOM 648 O O . PHE A 1 82 ? 9.307 -19.713 -30.824 1.00 49.22 82 PHE A O 1
ATOM 655 N N . THR A 1 83 ? 10.991 -19.093 -32.167 1.00 51.06 83 THR A N 1
ATOM 656 C CA . THR A 1 83 ? 10.336 -19.559 -33.403 1.00 51.06 83 THR A CA 1
ATOM 657 C C . THR A 1 83 ? 10.435 -21.075 -33.565 1.00 51.06 83 THR A C 1
ATOM 659 O O . THR A 1 83 ? 9.447 -21.690 -33.955 1.00 51.06 83 THR A O 1
ATOM 662 N N . TYR A 1 84 ? 11.556 -21.703 -33.188 1.00 45.69 84 TYR A N 1
ATOM 663 C CA . TYR A 1 84 ? 11.711 -23.164 -33.251 1.00 45.69 84 TYR A CA 1
ATOM 664 C C . TYR A 1 84 ? 10.785 -23.899 -32.265 1.00 45.69 84 TYR A C 1
ATOM 666 O O . 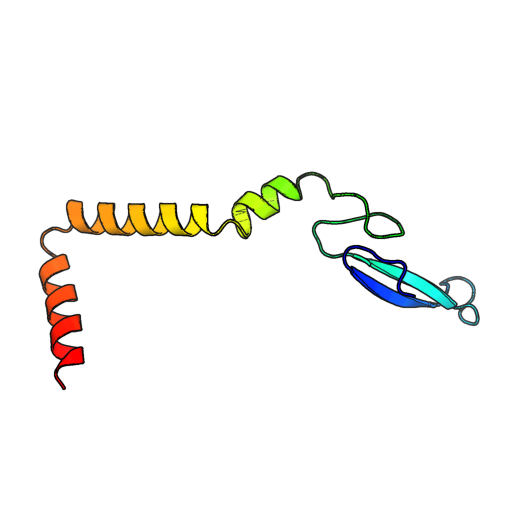TYR A 1 84 ? 10.141 -24.876 -32.632 1.00 45.69 84 TYR A O 1
ATOM 674 N N . THR A 1 85 ? 10.623 -23.387 -31.040 1.00 46.38 85 THR A N 1
ATOM 675 C CA . THR A 1 85 ? 9.696 -23.963 -30.037 1.00 46.38 85 THR A CA 1
ATOM 676 C C . THR A 1 85 ? 8.213 -23.734 -30.337 1.00 46.38 85 THR A C 1
ATOM 678 O O . THR A 1 85 ? 7.366 -24.343 -29.693 1.00 46.38 85 THR A O 1
ATOM 681 N N . LYS A 1 86 ? 7.870 -22.876 -31.303 1.00 39.22 86 LYS A N 1
ATOM 682 C CA . LYS A 1 86 ? 6.491 -22.693 -31.787 1.00 39.22 86 LYS A CA 1
ATOM 683 C C . LYS A 1 86 ? 6.153 -23.558 -33.009 1.00 39.22 86 LYS A C 1
ATOM 685 O O . LYS A 1 86 ? 5.016 -23.487 -33.469 1.00 39.22 86 LYS A O 1
ATOM 690 N N . MET A 1 87 ? 7.111 -24.326 -33.539 1.00 42.94 87 MET A N 1
ATOM 691 C CA . MET A 1 87 ? 6.953 -25.135 -34.758 1.00 42.94 87 MET A CA 1
ATOM 692 C C . MET A 1 87 ? 7.087 -26.656 -34.529 1.00 42.94 87 MET A C 1
ATOM 694 O O . MET A 1 87 ? 6.940 -27.417 -35.484 1.00 42.94 87 MET A O 1
ATOM 698 N N . GLN A 1 88 ? 7.321 -27.095 -33.286 1.00 42.66 88 GLN A N 1
ATOM 699 C CA . GLN A 1 88 ? 7.067 -28.464 -32.804 1.00 42.66 88 GLN A CA 1
ATOM 700 C C . GLN A 1 88 ? 5.813 -28.475 -31.931 1.00 42.66 88 GLN A C 1
ATOM 702 O O . GLN A 1 88 ? 5.146 -29.531 -31.907 1.00 42.66 88 GLN A O 1
#

Secondary structure (DSSP, 8-state):
----SSEEEEEEEETTEEEEEEEEEEE-TTEETTTT-EEPTTHHHHHHHHH-HHHHHHHHHHHHHHHHHHTTTTHHHHHHHHHHTT--

Foldseek 3Di:
DAQADAFHWDWDADPVGRVDIDIAGDHDPQADDRRRPHGDVCSVVCCCVPVPVVVVVVVVVVVVVCCVVVCVPCVVVVVVVVVVVVVD

pLDDT: mean 74.86, std 13.97, range [39.22, 89.88]

Organism: NCBI:txid637853

Mean predicted aligned error: 14.37 Å

Sequence (88 aa):
MNPCRYGGCAIETFPTAPLLKYLKCNCVLQYTGEYCTELVDGAVGREIVRFSPFIAHICSTVCIFIIFFCCRRAVYVIFTYFTYTKMQ

Nearest PDB structures (foldseek):
  1ob1-assembly1_C  TM=4.568E-01  e=9.168E+00  Plasmodium falciparum

Radius of gyration: 24.94 Å; Cα contacts (8 Å, |Δi|>4): 87; chains: 1; bounding box: 50×38×64 Å

Solvent-accessible surface area (backbone atoms only — not comparable to full-atom values): 5213 Å² total; per-residue (Å²): 135,83,78,34,73,42,48,44,81,43,80,43,61,39,94,90,42,74,88,45,72,45,84,42,49,48,46,41,95,47,31,32,68,80,39,18,78,40,72,39,92,61,29,67,59,51,42,54,72,74,67,34,65,62,59,59,50,51,52,52,50,51,52,53,52,49,50,54,69,77,32,70,80,55,55,62,59,55,56,52,52,57,54,54,69,72,74,113